Protein AF-A0A3M1IXL2-F1 (afdb_monomer_lite)

Sequence (93 aa):
MAFKFQRRDKRLFVTRRGLVAGSLSLWVASRPAFAALVATPAQTPGPFYPRTKPSDSDMDLTRIAGRSEAALGEVIDVQGRIMSAKGEPLGGA

Foldseek 3Di:
DDDDPDPPPPPPDCDPVNVVVVVVVVVVVPPPPDDQDDDDDDDDDDCPDDPDDDPPPDPQQQDDPPDPHGDPDDDDDDDDFDADSVRHGDPPD

Secondary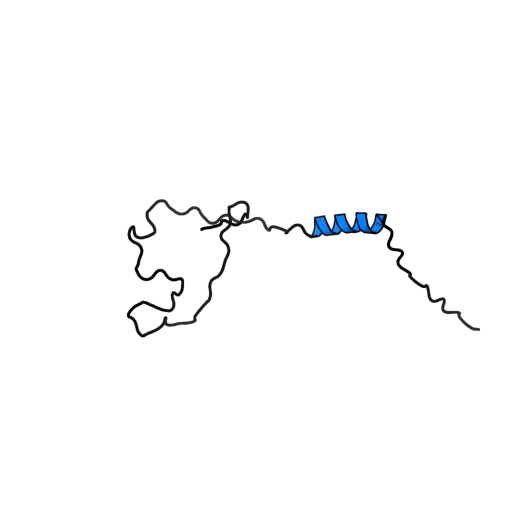 structure (DSSP, 8-state):
---------------HHHHHHHHHHHHHHTS-----PPPPPPPPSS--S-SS--S--SS-TT--TT-SSPPSS---------B-TTSPBPTT-

Radius of gyration: 29.25 Å; chains: 1; bounding box: 41×40×88 Å

Structure (mmCIF, N/CA/C/O backbone):
data_AF-A0A3M1IXL2-F1
#
_entry.id   AF-A0A3M1IXL2-F1
#
loop_
_atom_site.group_PDB
_atom_site.id
_atom_site.type_symbol
_atom_site.label_atom_id
_atom_site.label_alt_id
_atom_site.label_comp_id
_atom_site.label_asym_id
_atom_site.label_entity_id
_atom_site.label_seq_id
_atom_site.pdbx_PDB_ins_code
_atom_site.Cartn_x
_atom_site.Cartn_y
_atom_site.Cartn_z
_atom_site.occupancy
_atom_site.B_iso_or_equiv
_atom_site.auth_seq_id
_atom_site.auth_comp_id
_atom_site.auth_asym_id
_atom_site.auth_atom_id
_atom_site.pdbx_PDB_model_num
ATOM 1 N N . MET A 1 1 ? -24.815 24.612 -68.610 1.00 40.12 1 MET A N 1
ATOM 2 C CA . MET A 1 1 ? -23.460 24.412 -68.051 1.00 40.12 1 MET A CA 1
ATOM 3 C C . MET A 1 1 ? -23.614 23.500 -66.835 1.00 40.12 1 MET A C 1
ATOM 5 O O . MET A 1 1 ? -24.165 23.946 -65.842 1.00 40.12 1 MET A O 1
ATOM 9 N N . ALA A 1 2 ? -23.298 22.205 -66.940 1.00 38.88 2 ALA A N 1
ATOM 10 C CA . ALA A 1 2 ? -23.558 21.231 -65.871 1.00 38.88 2 ALA A CA 1
ATOM 11 C C . ALA A 1 2 ? -22.239 20.600 -65.403 1.00 38.88 2 ALA A C 1
ATOM 13 O O . ALA A 1 2 ? -21.627 19.817 -66.129 1.00 38.88 2 ALA A O 1
ATOM 14 N N . PHE A 1 3 ? -21.791 20.968 -64.201 1.00 50.06 3 PHE A N 1
ATOM 15 C CA . PHE A 1 3 ? -20.631 20.370 -63.542 1.00 50.06 3 PHE A CA 1
ATOM 16 C C . PHE A 1 3 ? -20.999 18.963 -63.050 1.00 50.06 3 PHE A C 1
ATOM 18 O O . PHE A 1 3 ? -21.796 18.798 -62.128 1.00 50.06 3 PHE A O 1
ATOM 25 N N . LYS A 1 4 ? -20.430 17.932 -63.681 1.00 46.38 4 LYS A N 1
ATOM 26 C CA . LYS A 1 4 ? -20.577 16.534 -63.258 1.00 46.38 4 LYS A CA 1
ATOM 27 C C . LYS A 1 4 ? -19.732 16.308 -62.002 1.00 46.38 4 LYS A C 1
ATOM 29 O O . LYS A 1 4 ? -18.507 16.244 -62.073 1.00 46.38 4 LYS A O 1
ATOM 34 N N . PHE A 1 5 ? -20.381 16.186 -60.848 1.00 59.38 5 PHE A N 1
ATOM 35 C CA . PHE A 1 5 ? -19.718 15.810 -59.601 1.00 59.38 5 PHE A CA 1
ATOM 36 C C . PHE A 1 5 ? -19.388 14.313 -59.646 1.00 59.38 5 PHE A C 1
ATOM 38 O O . PHE A 1 5 ? -20.245 13.454 -59.435 1.00 59.38 5 PHE A O 1
ATOM 45 N N . GLN A 1 6 ? -18.145 13.987 -59.999 1.00 64.88 6 GLN A N 1
ATOM 46 C CA . GLN A 1 6 ? -17.687 12.608 -60.120 1.00 64.88 6 GLN A CA 1
ATOM 47 C C . GLN A 1 6 ? -17.417 12.028 -58.728 1.00 64.88 6 GLN A C 1
ATOM 49 O O . GLN A 1 6 ? -16.380 12.275 -58.112 1.00 64.88 6 GLN A O 1
ATOM 54 N N . ARG A 1 7 ? -18.387 11.266 -58.211 1.00 58.97 7 ARG A N 1
ATOM 55 C CA . ARG A 1 7 ? -18.289 10.555 -56.932 1.00 58.97 7 ARG A CA 1
ATOM 56 C C . ARG A 1 7 ? -17.196 9.479 -57.063 1.00 58.97 7 ARG A C 1
ATOM 58 O O . ARG A 1 7 ? -17.394 8.469 -57.730 1.00 58.97 7 ARG A O 1
ATOM 65 N N . ARG A 1 8 ? -16.004 9.723 -56.500 1.00 60.31 8 ARG A N 1
ATOM 66 C CA . ARG A 1 8 ? -14.927 8.719 -56.437 1.00 60.31 8 ARG A CA 1
ATOM 67 C C . ARG A 1 8 ? -15.326 7.636 -55.438 1.00 60.31 8 ARG A C 1
ATOM 69 O O . ARG A 1 8 ? -15.242 7.858 -54.231 1.00 60.31 8 ARG A O 1
ATOM 76 N N . ASP A 1 9 ? -15.714 6.472 -55.939 1.00 63.88 9 ASP A N 1
ATOM 77 C CA . ASP A 1 9 ? -15.883 5.268 -55.129 1.00 63.88 9 ASP A CA 1
ATOM 78 C C . ASP A 1 9 ? -14.518 4.826 -54.577 1.00 63.88 9 ASP A C 1
ATOM 80 O O . ASP A 1 9 ? -13.713 4.200 -55.266 1.00 63.88 9 ASP A O 1
ATOM 84 N N . LYS A 1 10 ? -14.234 5.163 -53.314 1.00 59.00 10 LYS A N 1
ATOM 85 C CA . LYS A 1 10 ? -13.043 4.691 -52.592 1.00 59.00 10 LYS A CA 1
ATOM 86 C C . LYS A 1 10 ? -13.295 3.282 -52.053 1.00 59.00 10 LYS A C 1
ATOM 88 O O . LYS A 1 10 ? -13.464 3.091 -50.852 1.00 59.00 10 LYS A O 1
ATOM 93 N N . ARG A 1 11 ? -13.359 2.283 -52.933 1.00 61.28 11 ARG A N 1
ATOM 94 C CA . ARG A 1 11 ? -13.384 0.880 -52.496 1.00 61.28 11 ARG A CA 1
ATOM 95 C C . ARG A 1 11 ? -11.987 0.525 -51.982 1.00 61.28 11 ARG A C 1
ATOM 97 O O . ARG A 1 11 ? -11.040 0.446 -52.759 1.00 61.28 11 ARG A O 1
ATOM 104 N N . LEU A 1 12 ? -11.841 0.397 -50.663 1.00 62.75 12 LEU A N 1
ATOM 105 C CA . LEU A 1 12 ? -10.588 -0.006 -50.024 1.00 62.75 12 LEU A CA 1
ATOM 106 C C . LEU A 1 12 ? -10.312 -1.475 -50.365 1.00 62.75 12 LEU A C 1
ATOM 108 O O . LEU A 1 12 ? -10.928 -2.380 -49.810 1.00 62.75 12 LEU A O 1
ATOM 112 N N . PHE A 1 13 ? -9.396 -1.713 -51.301 1.00 64.25 13 PHE A N 1
ATOM 113 C CA . PHE A 1 13 ? -8.925 -3.058 -51.616 1.00 64.25 13 PHE A CA 1
ATOM 114 C C . PHE A 1 13 ? -7.971 -3.528 -50.516 1.00 64.25 13 PHE A C 1
ATOM 116 O O . PHE A 1 13 ? -6.786 -3.193 -50.504 1.00 64.25 13 PHE A O 1
ATOM 123 N N . VAL A 1 14 ? -8.498 -4.301 -49.569 1.00 70.12 14 VAL A N 1
ATOM 124 C CA . VAL A 1 14 ? -7.698 -4.950 -48.529 1.00 70.12 14 VAL A CA 1
ATOM 125 C C . VAL A 1 14 ? -6.957 -6.123 -49.164 1.00 70.12 14 VAL A C 1
ATOM 127 O O . VAL A 1 14 ? -7.541 -7.152 -49.496 1.00 70.12 14 VAL A O 1
ATOM 130 N N . THR A 1 15 ? -5.655 -5.957 -49.383 1.00 78.81 15 THR A N 1
ATOM 131 C CA . THR A 1 15 ? -4.806 -7.018 -49.936 1.00 78.81 15 THR A CA 1
ATOM 132 C C . THR A 1 15 ? -4.253 -7.899 -48.818 1.00 78.81 15 THR A C 1
ATOM 134 O O . THR A 1 15 ? -3.996 -7.430 -47.709 1.00 78.81 15 THR A O 1
ATOM 137 N N . ARG A 1 16 ? -3.983 -9.180 -49.112 1.00 68.12 16 ARG A N 1
ATOM 138 C CA . ARG A 1 16 ? -3.349 -10.116 -48.160 1.00 68.12 16 ARG A CA 1
ATOM 139 C C . ARG A 1 16 ? -2.029 -9.570 -47.596 1.00 68.12 16 ARG A C 1
ATOM 141 O O . ARG A 1 16 ? -1.7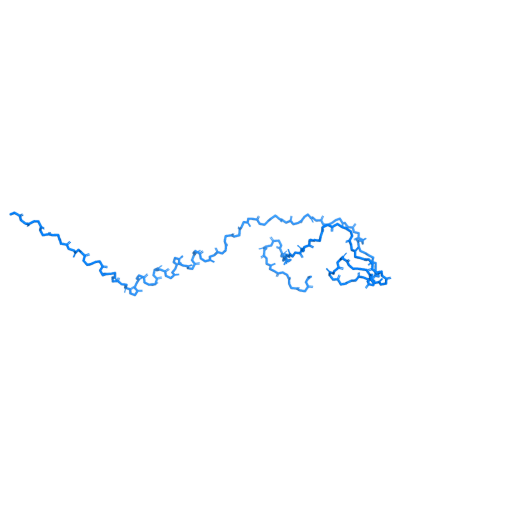35 -9.761 -46.423 1.00 68.12 16 ARG A O 1
ATOM 148 N N . ARG A 1 17 ? -1.262 -8.839 -48.414 1.00 68.69 17 ARG A N 1
ATOM 149 C CA . ARG A 1 17 ? -0.030 -8.147 -47.993 1.00 68.69 17 ARG A CA 1
ATOM 150 C C . ARG A 1 17 ? -0.314 -6.987 -47.035 1.00 68.69 17 ARG A C 1
ATOM 152 O O . ARG A 1 17 ? 0.416 -6.833 -46.065 1.00 68.69 17 ARG A O 1
ATOM 159 N N . GLY A 1 18 ? -1.385 -6.226 -47.270 1.00 73.94 18 GLY A N 1
ATOM 160 C CA . GLY A 1 18 ? -1.847 -5.174 -46.360 1.00 73.94 18 GLY A CA 1
ATOM 161 C C . GLY A 1 18 ? -2.285 -5.713 -44.996 1.00 73.94 18 GLY A C 1
ATOM 162 O O . GLY A 1 18 ? -1.993 -5.094 -43.981 1.00 73.94 18 GLY A O 1
ATOM 163 N N . LEU A 1 19 ? -2.902 -6.899 -44.955 1.00 74.75 19 LEU A N 1
ATOM 164 C CA . LEU A 1 19 ? -3.258 -7.573 -43.699 1.00 74.75 19 LEU A CA 1
ATOM 165 C C . LEU A 1 19 ? -2.026 -8.050 -42.920 1.00 74.75 19 LEU A C 1
ATOM 167 O O . LEU A 1 19 ? -1.946 -7.832 -41.714 1.00 74.75 19 LEU A O 1
ATOM 171 N N . VAL A 1 20 ? -1.042 -8.649 -43.599 1.00 76.06 20 VAL A N 1
ATOM 172 C CA . VAL A 1 20 ? 0.216 -9.071 -42.960 1.00 76.06 20 VAL A CA 1
ATOM 173 C C . VAL A 1 20 ? 0.991 -7.858 -42.437 1.00 76.06 20 VAL A C 1
ATOM 175 O O . VAL A 1 20 ? 1.396 -7.850 -41.277 1.00 76.06 20 VAL A O 1
ATOM 178 N N . ALA A 1 21 ? 1.122 -6.797 -43.237 1.00 73.56 21 ALA A N 1
ATOM 179 C CA . ALA A 1 21 ? 1.758 -5.556 -42.797 1.00 73.56 21 ALA A CA 1
ATOM 180 C C . ALA A 1 21 ? 1.014 -4.912 -41.611 1.00 73.56 21 ALA A C 1
ATOM 182 O O . ALA A 1 21 ? 1.644 -4.525 -40.630 1.00 73.56 21 ALA A O 1
ATOM 183 N N . GLY A 1 22 ? -0.323 -4.873 -41.653 1.00 73.44 22 GLY A N 1
ATOM 184 C CA . GLY A 1 22 ? -1.151 -4.343 -40.566 1.00 73.44 22 GLY A CA 1
ATOM 185 C C . GLY A 1 22 ? -1.044 -5.147 -39.266 1.00 73.44 22 GLY A C 1
ATOM 186 O O . GLY A 1 22 ? -1.008 -4.561 -38.185 1.00 73.44 22 GLY A O 1
ATOM 187 N N . SER A 1 23 ? -0.929 -6.477 -39.352 1.00 73.81 23 SER A N 1
ATOM 188 C CA . SER A 1 23 ? -0.776 -7.338 -38.169 1.00 73.81 23 SER A CA 1
ATOM 189 C C . SER A 1 23 ? 0.526 -7.087 -37.404 1.00 73.81 23 SER A C 1
ATOM 191 O O . SER A 1 23 ? 0.523 -7.103 -36.174 1.00 73.81 23 SER A O 1
ATOM 193 N N . LEU A 1 24 ? 1.621 -6.770 -38.104 1.00 74.94 24 LEU A N 1
ATOM 194 C CA . LEU A 1 24 ? 2.896 -6.452 -37.464 1.00 74.94 24 LEU A CA 1
ATOM 195 C C . LEU A 1 24 ? 2.828 -5.114 -36.713 1.00 74.94 24 LEU A C 1
ATOM 197 O O . LEU A 1 24 ? 3.317 -5.007 -35.590 1.00 74.94 24 LEU A O 1
ATOM 201 N N . SER A 1 25 ? 2.170 -4.109 -37.300 1.00 73.62 25 SER A N 1
ATOM 202 C CA . SER A 1 25 ? 1.950 -2.810 -36.654 1.00 73.62 25 SER A CA 1
ATOM 203 C C . SER A 1 25 ? 1.098 -2.930 -35.386 1.00 73.62 25 SER A C 1
ATOM 205 O O . SER A 1 25 ? 1.415 -2.302 -34.378 1.00 73.62 25 SER A O 1
ATOM 207 N N . LEU A 1 26 ? 0.063 -3.776 -35.404 1.00 76.19 26 LEU A N 1
ATOM 208 C CA . LEU A 1 26 ? -0.761 -4.066 -34.225 1.00 76.19 26 LEU A CA 1
ATOM 209 C C . LEU A 1 26 ? 0.034 -4.778 -33.124 1.00 76.19 26 LEU A C 1
ATOM 211 O O . LEU A 1 26 ? -0.126 -4.457 -31.950 1.00 76.19 26 LEU A O 1
ATOM 215 N N . TRP A 1 27 ? 0.928 -5.700 -33.489 1.00 74.38 27 TRP A N 1
ATOM 216 C CA . TRP A 1 27 ? 1.766 -6.407 -32.521 1.00 74.38 27 TRP A CA 1
ATOM 217 C C . TRP A 1 27 ? 2.745 -5.465 -31.807 1.00 74.38 27 TRP A C 1
ATOM 219 O O . TRP A 1 27 ? 2.845 -5.488 -30.582 1.00 74.38 27 TRP A O 1
ATOM 229 N N . VAL A 1 28 ? 3.400 -4.562 -32.544 1.00 73.19 28 VAL A N 1
ATOM 230 C CA . VAL A 1 28 ? 4.292 -3.547 -31.956 1.00 73.19 28 VAL A CA 1
ATOM 231 C C . VAL A 1 28 ? 3.521 -2.560 -31.070 1.00 73.19 28 VAL A C 1
ATOM 233 O O . VAL A 1 28 ? 3.984 -2.251 -29.974 1.00 73.19 28 VAL A O 1
ATOM 236 N N . ALA A 1 29 ? 2.334 -2.115 -31.494 1.00 70.62 29 ALA A N 1
ATOM 237 C CA . ALA A 1 29 ? 1.488 -1.209 -30.712 1.00 70.62 29 ALA A CA 1
ATOM 238 C C . ALA A 1 29 ? 0.882 -1.865 -29.455 1.00 70.62 29 ALA A C 1
ATOM 240 O O . ALA A 1 29 ? 0.552 -1.168 -28.501 1.00 70.62 29 ALA A O 1
ATOM 241 N N . SER A 1 30 ? 0.753 -3.196 -29.434 1.00 68.19 30 SER A N 1
ATOM 242 C CA . SER A 1 30 ? 0.237 -3.946 -28.281 1.00 68.19 30 SER A CA 1
ATOM 243 C C . SER A 1 30 ? 1.252 -4.140 -27.153 1.00 68.19 30 SER A C 1
ATOM 245 O O . SER A 1 30 ? 0.896 -4.666 -26.097 1.00 68.19 30 SER A O 1
ATOM 247 N N . ARG A 1 31 ? 2.518 -3.733 -27.345 1.00 67.38 31 ARG A N 1
ATOM 248 C CA . ARG A 1 31 ? 3.513 -3.840 -26.277 1.00 67.38 31 ARG A CA 1
ATOM 249 C C . ARG A 1 31 ? 3.139 -2.864 -25.162 1.00 67.38 31 ARG A C 1
ATOM 251 O O . ARG A 1 31 ? 3.054 -1.666 -25.429 1.00 67.38 31 ARG A O 1
ATOM 258 N N . PRO A 1 32 ? 2.944 -3.338 -23.921 1.00 67.81 32 PRO A N 1
ATOM 259 C CA . PRO A 1 32 ? 2.730 -2.438 -22.801 1.00 67.81 32 PRO A CA 1
ATOM 260 C C . PRO A 1 32 ? 3.920 -1.480 -22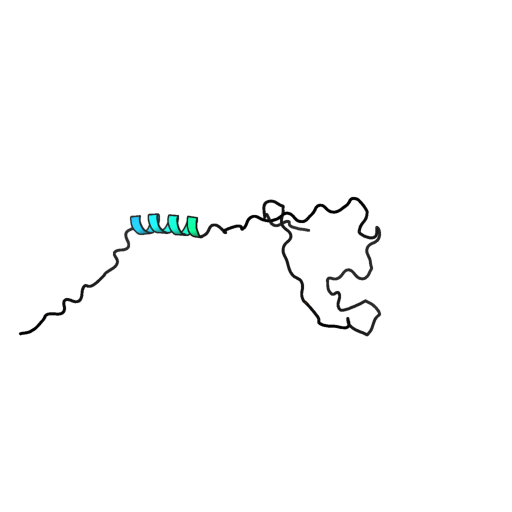.709 1.00 67.81 32 PRO A C 1
ATOM 262 O O . PRO A 1 32 ? 5.071 -1.908 -22.585 1.00 67.81 32 PRO A O 1
ATOM 265 N N . ALA A 1 33 ? 3.644 -0.180 -22.805 1.00 64.62 33 ALA A N 1
ATOM 266 C CA . ALA A 1 33 ? 4.617 0.850 -22.491 1.00 64.62 33 ALA A CA 1
ATOM 267 C C . ALA A 1 33 ? 4.823 0.827 -20.973 1.00 64.62 33 ALA A C 1
ATOM 269 O O . ALA A 1 33 ? 4.101 1.482 -20.223 1.00 64.62 33 ALA A O 1
ATOM 270 N N . PHE A 1 34 ? 5.762 0.007 -20.505 1.00 66.06 34 PHE A N 1
ATOM 271 C CA . PHE A 1 34 ? 6.174 0.051 -19.112 1.00 66.06 34 PHE A CA 1
ATOM 272 C C . PHE A 1 34 ? 6.911 1.372 -18.894 1.00 66.06 34 PHE A C 1
ATOM 274 O O . PHE A 1 34 ? 8.016 1.567 -19.402 1.00 66.06 34 PHE A O 1
ATOM 281 N N . ALA A 1 35 ? 6.296 2.292 -18.148 1.00 68.00 35 ALA A N 1
ATOM 282 C CA . ALA A 1 35 ? 7.064 3.335 -17.483 1.00 68.00 35 ALA A CA 1
ATOM 283 C C . ALA A 1 35 ? 8.163 2.649 -16.657 1.00 68.00 35 ALA A C 1
ATOM 285 O O . ALA A 1 35 ? 7.935 1.559 -16.131 1.00 68.00 35 ALA A O 1
ATOM 286 N N . ALA A 1 36 ? 9.352 3.246 -16.567 1.00 73.81 36 ALA A N 1
ATOM 287 C CA . ALA A 1 36 ? 10.417 2.679 -15.748 1.00 73.81 36 ALA A CA 1
ATOM 288 C C . ALA A 1 36 ? 9.902 2.506 -14.308 1.00 73.81 36 ALA A C 1
ATOM 290 O O . ALA A 1 36 ? 9.543 3.491 -13.660 1.00 73.81 36 ALA A O 1
ATOM 291 N N . LEU A 1 37 ? 9.808 1.259 -13.832 1.00 80.25 37 LEU A N 1
ATOM 292 C CA . LEU A 1 37 ? 9.406 0.994 -12.455 1.00 80.25 37 LEU A CA 1
ATOM 293 C C . LEU A 1 37 ? 10.498 1.527 -11.528 1.00 80.25 37 LEU A C 1
ATOM 295 O O . LEU A 1 37 ? 11.676 1.206 -11.688 1.00 80.25 37 LEU A O 1
ATOM 299 N N . VAL A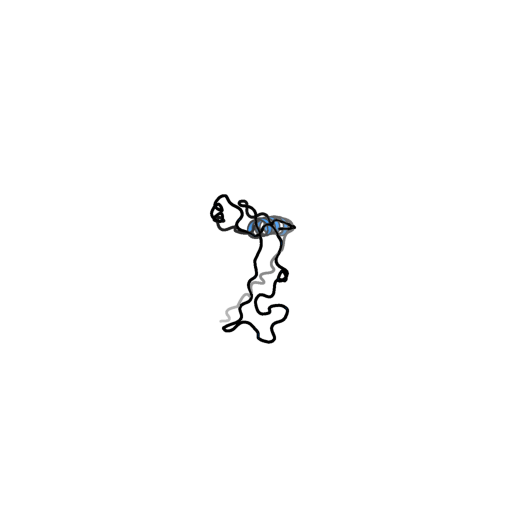 1 38 ? 10.094 2.315 -10.536 1.00 84.38 38 VAL A N 1
ATOM 300 C CA . VAL A 1 38 ? 10.966 2.671 -9.419 1.00 84.38 38 VAL A CA 1
ATOM 301 C C . VAL A 1 38 ? 10.850 1.556 -8.393 1.00 84.38 38 VAL A C 1
ATOM 303 O O . VAL A 1 38 ? 9.752 1.252 -7.925 1.00 84.38 38 VAL A O 1
ATOM 3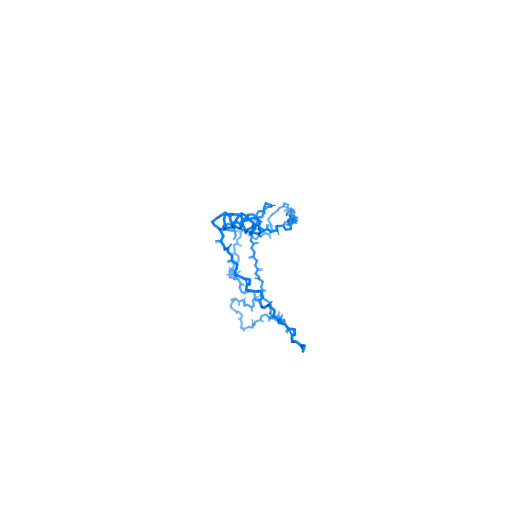06 N N . ALA A 1 39 ? 11.974 0.919 -8.070 1.00 88.19 39 ALA A N 1
ATOM 307 C CA . ALA A 1 39 ? 11.999 -0.107 -7.040 1.00 88.19 39 ALA A CA 1
ATOM 308 C C . ALA A 1 39 ? 11.556 0.487 -5.694 1.00 88.19 39 ALA A C 1
ATOM 310 O O . ALA A 1 39 ? 11.990 1.578 -5.316 1.00 88.19 39 ALA A O 1
ATOM 311 N N . THR A 1 40 ? 10.714 -0.244 -4.962 1.00 87.19 40 THR A N 1
ATOM 312 C CA . THR A 1 40 ? 10.416 0.080 -3.564 1.00 87.19 40 THR A CA 1
ATOM 313 C C . THR A 1 40 ? 11.719 0.108 -2.758 1.00 87.19 40 THR A C 1
ATOM 315 O O . THR A 1 40 ? 12.573 -0.758 -2.984 1.00 87.19 40 THR A O 1
ATOM 318 N N . PRO A 1 41 ? 11.898 1.068 -1.831 1.00 88.06 41 PRO A N 1
ATOM 319 C CA . PRO A 1 41 ? 13.095 1.139 -1.001 1.00 88.06 41 PRO A CA 1
ATOM 320 C C . PRO A 1 41 ? 13.389 -0.187 -0.299 1.00 88.06 41 PRO A C 1
ATOM 322 O O . PRO A 1 41 ? 12.471 -0.906 0.099 1.00 88.06 41 PRO A O 1
ATOM 325 N N . ALA A 1 42 ? 14.675 -0.498 -0.121 1.00 84.88 42 ALA A N 1
ATOM 326 C CA . ALA A 1 42 ? 15.071 -1.652 0.671 1.00 84.88 42 ALA A CA 1
ATOM 327 C C . ALA A 1 42 ? 14.543 -1.493 2.102 1.00 84.88 42 ALA A C 1
ATOM 329 O O . ALA A 1 42 ? 14.735 -0.452 2.734 1.00 84.88 42 ALA A O 1
ATOM 330 N N . GLN A 1 43 ? 13.884 -2.531 2.610 1.00 80.62 43 GLN A N 1
ATOM 331 C CA . GLN A 1 43 ? 13.474 -2.559 4.004 1.00 80.62 43 GLN A CA 1
ATOM 332 C C . GLN A 1 43 ? 14.719 -2.665 4.894 1.00 80.62 43 GLN A C 1
ATOM 334 O O . GLN A 1 43 ? 15.685 -3.356 4.557 1.00 80.62 43 GLN A O 1
ATOM 339 N N . THR A 1 44 ? 14.713 -1.976 6.032 1.00 79.88 44 THR A N 1
ATOM 340 C CA . THR A 1 44 ? 15.778 -2.093 7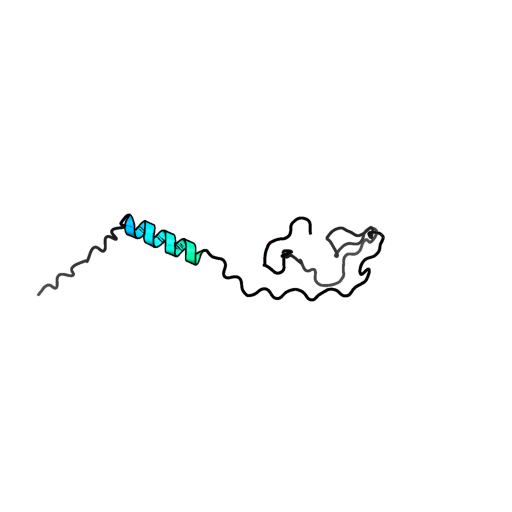.031 1.00 79.88 44 THR A CA 1
ATOM 341 C C . THR A 1 44 ? 15.831 -3.520 7.605 1.00 79.88 44 THR A C 1
ATOM 343 O O . THR A 1 44 ? 14.819 -4.221 7.602 1.00 79.88 44 THR A O 1
ATOM 346 N N . PRO A 1 45 ? 16.991 -4.010 8.082 1.00 75.81 45 PRO A N 1
ATOM 347 C CA . PRO A 1 45 ? 17.078 -5.330 8.703 1.00 75.81 45 PRO A CA 1
ATOM 348 C C . PRO A 1 45 ? 16.398 -5.346 10.077 1.00 75.81 45 PRO A C 1
ATOM 350 O O . PRO A 1 45 ? 16.666 -4.488 10.915 1.00 75.81 45 PRO A O 1
ATOM 353 N N . GLY A 1 46 ? 15.558 -6.347 10.334 1.00 72.19 46 GLY A N 1
ATOM 354 C CA . GLY A 1 46 ? 14.947 -6.586 11.643 1.00 72.19 46 GLY A CA 1
ATOM 355 C C . GLY A 1 46 ? 13.648 -7.388 11.535 1.00 72.19 46 GLY A C 1
ATOM 356 O O . GLY A 1 46 ? 13.116 -7.553 10.436 1.00 72.19 46 GLY A O 1
ATOM 357 N N . PRO A 1 47 ? 13.102 -7.899 12.649 1.00 70.06 47 PRO A N 1
ATOM 358 C CA . PRO A 1 47 ? 11.720 -8.346 12.662 1.00 70.06 47 PRO A CA 1
ATOM 359 C C . PRO A 1 47 ? 10.804 -7.114 12.739 1.00 70.06 47 PRO A C 1
ATOM 361 O O . PRO A 1 47 ? 10.649 -6.515 13.797 1.00 70.06 47 PRO A O 1
ATOM 364 N N . PHE A 1 48 ? 10.206 -6.734 11.607 1.00 72.38 48 PHE A N 1
ATOM 365 C CA . PHE A 1 48 ? 9.179 -5.676 11.541 1.00 72.38 48 PHE A CA 1
ATOM 366 C C . PHE A 1 48 ? 7.797 -6.172 11.955 1.00 72.38 48 PHE A C 1
ATOM 368 O O . PHE A 1 48 ? 6.919 -5.373 12.267 1.00 72.38 48 PHE A O 1
ATOM 375 N N . TYR A 1 49 ? 7.622 -7.492 11.985 1.00 68.62 49 TYR A N 1
ATOM 376 C CA . TYR A 1 49 ? 6.382 -8.138 12.370 1.00 68.62 49 TYR A CA 1
ATOM 377 C C . TYR A 1 49 ? 6.584 -9.026 13.594 1.00 68.62 49 TYR A C 1
ATOM 379 O O . TYR A 1 49 ? 7.682 -9.561 13.804 1.00 68.62 49 TYR A O 1
ATOM 387 N N . PRO A 1 50 ? 5.531 -9.200 14.409 1.00 78.00 50 PRO A N 1
ATOM 388 C CA . PRO A 1 50 ? 5.599 -10.077 15.559 1.00 78.00 50 PRO A CA 1
ATOM 389 C C . PRO A 1 50 ? 5.919 -11.508 15.112 1.00 78.00 50 PRO A C 1
ATOM 391 O O . PRO A 1 50 ? 5.450 -11.975 14.076 1.00 78.00 50 PRO A O 1
ATOM 394 N N . ARG A 1 51 ? 6.691 -12.236 15.926 1.00 81.25 51 ARG A N 1
ATOM 395 C CA . ARG A 1 51 ? 6.982 -13.662 15.677 1.00 81.25 51 ARG A CA 1
ATOM 396 C C . ARG A 1 51 ? 5.716 -14.525 15.693 1.00 81.25 51 ARG A C 1
ATOM 398 O O . ARG A 1 51 ? 5.691 -15.591 15.090 1.00 81.25 51 ARG A O 1
ATOM 405 N N . THR A 1 52 ? 4.691 -14.070 16.405 1.00 84.06 52 THR A N 1
ATOM 406 C CA . THR A 1 52 ? 3.382 -14.708 16.531 1.00 84.06 52 THR A CA 1
ATOM 407 C C . THR A 1 52 ? 2.346 -13.913 15.753 1.00 84.06 52 THR A C 1
ATOM 409 O O . THR A 1 52 ? 2.182 -12.717 15.987 1.00 84.06 52 THR A O 1
ATOM 412 N N . LYS A 1 53 ? 1.618 -14.574 14.852 1.00 79.38 53 LYS A N 1
ATOM 413 C CA . LYS A 1 53 ? 0.579 -13.925 14.051 1.00 79.38 53 LYS A CA 1
ATOM 414 C C . LYS A 1 53 ? -0.537 -13.362 14.959 1.00 79.38 53 LYS A C 1
ATOM 416 O O . LYS A 1 53 ? -1.016 -14.105 15.817 1.00 79.38 53 LYS A O 1
ATOM 421 N N . PRO A 1 54 ? -0.949 -12.090 14.795 1.00 79.25 54 PRO A N 1
ATOM 422 C CA . PRO A 1 54 ? -2.114 -11.547 15.490 1.00 79.25 54 PRO A CA 1
ATOM 423 C C . PRO A 1 54 ? -3.396 -12.305 15.127 1.00 79.25 54 PRO A C 1
ATOM 425 O O . PRO A 1 54 ? -3.510 -12.852 14.030 1.00 79.25 54 PRO A O 1
ATOM 428 N N . SER A 1 55 ? -4.368 -12.330 16.041 1.00 78.19 55 SER A N 1
ATOM 429 C CA . SER A 1 55 ? -5.691 -12.920 15.787 1.00 78.19 55 SER A CA 1
ATOM 430 C C . SER A 1 55 ? -6.472 -12.157 14.717 1.00 78.19 55 SER A C 1
ATOM 432 O O . SER A 1 55 ? -7.219 -12.760 13.954 1.00 78.19 55 SER A O 1
ATOM 434 N N . ASP A 1 56 ? -6.273 -10.843 14.670 1.00 75.38 56 ASP A N 1
ATOM 435 C CA . ASP A 1 56 ? -6.805 -9.943 13.657 1.00 75.38 56 ASP A CA 1
ATOM 436 C C . ASP A 1 56 ? -5.895 -10.003 12.423 1.00 75.38 56 ASP A C 1
ATOM 438 O O . ASP A 1 56 ? -4.795 -9.444 12.406 1.00 75.38 56 ASP A O 1
ATOM 442 N N . SER A 1 57 ? -6.266 -10.854 11.467 1.00 76.81 57 SER A N 1
ATOM 443 C CA . SER A 1 57 ? -5.433 -11.168 10.299 1.00 76.81 57 SER A CA 1
ATOM 444 C C . SER A 1 57 ? -6.215 -11.327 9.004 1.00 76.81 57 SER A C 1
ATOM 446 O O . SER A 1 57 ? -5.685 -11.854 8.020 1.00 76.81 57 SER A O 1
ATOM 448 N N . ASP A 1 58 ? -7.473 -10.903 9.025 1.00 84.81 58 ASP A N 1
ATOM 449 C CA . ASP A 1 58 ? -8.216 -10.665 7.804 1.00 84.81 58 ASP A CA 1
ATOM 450 C C . ASP A 1 58 ? -7.747 -9.344 7.157 1.00 84.81 58 ASP A C 1
ATOM 452 O O . ASP A 1 58 ? -6.813 -8.686 7.624 1.00 84.81 58 ASP A O 1
ATOM 456 N N . MET A 1 59 ? -8.305 -9.021 5.992 1.00 88.88 59 MET A N 1
ATOM 457 C CA . MET A 1 59 ? -7.941 -7.820 5.233 1.00 88.88 59 MET A CA 1
ATOM 458 C C . MET A 1 59 ? -8.858 -6.628 5.557 1.00 88.88 59 MET A C 1
ATOM 460 O O . MET A 1 59 ? -8.776 -5.612 4.871 1.00 88.88 59 MET A O 1
ATOM 464 N N . ASP A 1 60 ? -9.734 -6.738 6.563 1.00 92.12 60 ASP A N 1
ATOM 465 C CA . ASP A 1 60 ? -10.706 -5.704 6.919 1.00 92.12 60 ASP A CA 1
ATOM 466 C C . ASP A 1 60 ? -10.275 -4.951 8.181 1.00 92.12 60 ASP A C 1
ATOM 468 O O . ASP A 1 60 ? -10.689 -5.234 9.302 1.00 92.12 60 ASP A O 1
ATOM 472 N N . LEU A 1 61 ? -9.495 -3.892 7.974 1.00 91.44 61 LEU A N 1
ATOM 473 C CA . LEU A 1 61 ? -9.037 -3.021 9.059 1.00 91.44 61 LEU A CA 1
ATOM 474 C C . LEU A 1 61 ? -10.159 -2.167 9.686 1.00 91.44 61 LEU A C 1
ATOM 476 O O . LEU A 1 61 ? -9.894 -1.399 10.612 1.00 91.44 61 LEU A O 1
ATOM 480 N N . THR A 1 62 ? -11.403 -2.244 9.194 1.00 93.06 62 THR A N 1
ATOM 481 C CA . THR A 1 62 ? -12.534 -1.480 9.747 1.00 93.06 62 THR A CA 1
ATOM 482 C C . THR A 1 62 ? -13.200 -2.174 10.933 1.00 93.06 62 THR A C 1
ATOM 484 O O . THR A 1 62 ? -14.026 -1.563 11.624 1.00 93.06 62 THR A O 1
ATOM 487 N N . ARG A 1 63 ? -12.850 -3.439 11.183 1.00 91.25 63 ARG A N 1
ATOM 488 C CA . ARG A 1 63 ? -13.429 -4.304 12.211 1.00 91.25 63 ARG A CA 1
ATOM 489 C C . ARG A 1 63 ? -12.318 -4.864 13.089 1.00 91.25 63 ARG A C 1
ATOM 491 O O . ARG A 1 63 ? -11.227 -5.137 12.627 1.00 91.25 63 ARG A O 1
ATOM 498 N N . ILE A 1 64 ? -12.616 -5.050 14.373 1.00 87.56 64 ILE A N 1
ATOM 499 C CA . ILE A 1 64 ? -11.728 -5.748 15.307 1.00 87.56 64 ILE A CA 1
ATOM 500 C C . ILE A 1 64 ? -12.572 -6.786 16.039 1.00 87.56 64 ILE A C 1
ATOM 502 O O . ILE A 1 64 ? -13.616 -6.455 16.612 1.00 87.56 64 ILE A O 1
ATOM 506 N N . ALA A 1 65 ? -12.124 -8.042 16.049 1.00 85.75 65 ALA A N 1
ATOM 507 C CA . ALA A 1 65 ? -12.829 -9.123 16.730 1.00 85.75 65 ALA A CA 1
ATOM 508 C C . ALA A 1 65 ? -13.095 -8.785 18.212 1.00 85.75 65 ALA A C 1
ATOM 510 O O . ALA A 1 65 ? -12.198 -8.382 18.952 1.00 85.75 65 ALA A O 1
ATOM 511 N N . GLY A 1 66 ? -14.346 -8.954 18.651 1.00 88.38 66 GLY A N 1
ATOM 512 C CA . GLY A 1 66 ? -14.769 -8.659 20.026 1.00 88.38 66 GLY A CA 1
ATOM 513 C C . GLY A 1 66 ? -15.093 -7.187 20.311 1.00 88.38 66 GLY A C 1
ATOM 514 O O . GLY A 1 66 ? -15.470 -6.873 21.438 1.00 88.38 66 GLY A O 1
ATOM 515 N N . ARG A 1 67 ? -14.996 -6.289 19.320 1.00 90.06 67 ARG A N 1
ATOM 516 C CA . ARG A 1 67 ? -15.487 -4.906 19.421 1.00 90.06 67 ARG A CA 1
ATOM 517 C C . ARG A 1 67 ? -16.779 -4.727 18.628 1.00 90.06 67 ARG A C 1
ATOM 519 O O . ARG A 1 67 ? -16.937 -5.285 17.547 1.00 90.06 67 ARG A O 1
ATOM 526 N N . SER A 1 68 ? -17.708 -3.947 19.177 1.00 89.88 68 SER A N 1
ATOM 527 C CA . SER A 1 68 ? -18.988 -3.621 18.531 1.00 89.88 68 SER A CA 1
ATOM 528 C C . SER A 1 68 ? -18.892 -2.447 17.556 1.00 89.88 68 SER A C 1
ATOM 530 O O . SER A 1 68 ? -19.732 -2.306 16.672 1.00 89.88 68 SER A O 1
ATOM 532 N N . GLU A 1 69 ? -17.891 -1.592 17.737 1.00 93.06 69 GLU A N 1
ATOM 533 C CA . GLU A 1 69 ? -17.707 -0.353 16.987 1.00 93.06 69 GLU A CA 1
ATOM 534 C C . GLU A 1 69 ? -16.781 -0.577 15.784 1.00 93.06 69 GLU A C 1
ATOM 536 O O . GLU A 1 69 ? -15.825 -1.351 15.863 1.00 93.06 69 GLU A O 1
ATOM 541 N N . ALA A 1 70 ? -17.070 0.104 14.674 1.00 91.88 70 ALA A N 1
ATOM 542 C CA . ALA A 1 70 ? -16.219 0.119 13.486 1.00 91.88 70 ALA A CA 1
ATOM 543 C C . ALA A 1 70 ? -15.141 1.215 13.580 1.00 91.88 70 ALA A C 1
ATOM 545 O O . ALA A 1 70 ? -15.203 2.086 14.452 1.00 91.88 70 ALA A O 1
ATOM 546 N N . ALA A 1 71 ? -14.166 1.186 12.666 1.00 91.94 71 ALA A N 1
ATOM 547 C CA . ALA A 1 71 ? -13.161 2.239 12.551 1.00 91.94 71 ALA A CA 1
ATOM 548 C C . ALA A 1 71 ? -13.808 3.626 12.396 1.00 91.94 71 ALA A C 1
ATOM 550 O O . ALA A 1 71 ? -14.740 3.825 11.616 1.00 91.94 71 ALA A O 1
ATOM 551 N N . LEU A 1 72 ? -13.292 4.590 13.157 1.00 93.88 72 LEU A N 1
ATOM 552 C CA . LEU A 1 72 ? -13.697 5.987 13.065 1.00 93.88 72 LEU A CA 1
ATOM 553 C C . LEU A 1 72 ? -12.965 6.648 11.893 1.00 93.88 72 LEU A C 1
ATOM 555 O O . LEU A 1 72 ? -11.750 6.501 11.768 1.00 93.88 72 LEU A O 1
ATOM 559 N N . GLY A 1 73 ? -13.685 7.416 11.078 1.00 94.44 73 GLY A N 1
ATOM 560 C CA . GLY A 1 73 ? -13.121 8.158 9.948 1.00 94.44 73 GLY A CA 1
ATOM 561 C C . GLY A 1 73 ? -13.682 7.720 8.598 1.00 94.44 73 GLY A C 1
ATOM 562 O O . GLY A 1 73 ? -14.690 7.019 8.521 1.00 94.44 73 GLY A O 1
ATOM 563 N N . GLU A 1 74 ? -13.043 8.188 7.529 1.00 96.38 74 GLU A N 1
ATOM 564 C CA . GLU A 1 74 ? -13.394 7.812 6.162 1.00 96.38 74 GLU A CA 1
ATOM 565 C C . GLU A 1 74 ? -12.831 6.427 5.835 1.00 96.38 74 GLU A C 1
ATOM 567 O O . GLU A 1 74 ? -11.639 6.167 6.008 1.00 96.38 74 GLU A O 1
ATOM 572 N N . VAL A 1 75 ? -13.702 5.538 5.364 1.00 95.31 75 VAL A N 1
ATOM 573 C CA . VAL A 1 75 ? -13.312 4.203 4.908 1.00 95.31 75 VAL A CA 1
ATOM 574 C C . VAL A 1 75 ? -12.719 4.311 3.509 1.00 95.31 75 VAL A C 1
ATOM 576 O O . VAL A 1 75 ? -13.327 4.907 2.621 1.00 95.31 75 VAL A O 1
ATOM 579 N N . ILE A 1 76 ? -11.553 3.696 3.316 1.00 96.69 76 ILE A N 1
ATOM 580 C CA . ILE A 1 76 ? -10.885 3.602 2.018 1.00 96.69 76 ILE A CA 1
ATOM 581 C C . ILE A 1 76 ? -10.609 2.143 1.664 1.00 96.69 76 ILE A C 1
ATOM 583 O O . ILE A 1 76 ? -10.256 1.343 2.530 1.00 96.69 76 ILE A O 1
ATOM 587 N N . ASP A 1 77 ? -10.697 1.830 0.374 1.00 95.81 77 ASP A N 1
ATOM 588 C CA . ASP A 1 77 ? -10.272 0.545 -0.174 1.00 95.81 77 ASP A CA 1
ATOM 589 C C . ASP A 1 77 ? -8.861 0.663 -0.753 1.00 95.81 77 ASP A C 1
ATOM 591 O O . ASP A 1 77 ? -8.575 1.536 -1.578 1.00 95.81 77 ASP A O 1
ATOM 595 N N . VAL A 1 78 ? -7.973 -0.250 -0.356 1.00 95.12 78 VAL A N 1
ATOM 596 C CA . VAL A 1 78 ? -6.594 -0.310 -0.853 1.00 95.12 78 VAL A CA 1
ATOM 597 C C . VAL A 1 78 ? -6.413 -1.578 -1.674 1.00 95.12 78 VAL A C 1
ATOM 599 O O . VAL A 1 78 ? -6.608 -2.687 -1.185 1.00 95.12 78 VAL A O 1
ATOM 602 N N . GLN A 1 79 ? -6.020 -1.419 -2.936 1.00 94.38 79 GLN A N 1
ATOM 603 C CA . GLN A 1 79 ? -5.786 -2.527 -3.859 1.00 94.38 79 GLN A CA 1
ATOM 604 C C . GLN A 1 79 ? -4.506 -2.286 -4.659 1.00 94.38 79 GLN A C 1
ATOM 606 O O . GLN A 1 79 ? -4.125 -1.146 -4.929 1.00 94.38 79 GLN A O 1
ATOM 611 N N . GLY A 1 80 ? -3.837 -3.362 -5.065 1.00 91.19 80 GLY A N 1
ATOM 612 C CA . GLY A 1 80 ? -2.576 -3.270 -5.789 1.00 91.19 80 GLY A CA 1
ATOM 613 C C . GLY A 1 80 ? -2.097 -4.612 -6.325 1.00 91.19 80 GLY A C 1
ATOM 614 O O . GLY A 1 80 ? -2.771 -5.632 -6.207 1.00 91.19 80 GLY A O 1
ATOM 615 N N . ARG A 1 81 ? -0.915 -4.602 -6.944 1.00 89.75 81 ARG A N 1
ATOM 616 C CA . ARG A 1 81 ? -0.224 -5.807 -7.418 1.00 89.75 81 ARG A CA 1
ATOM 617 C C . ARG A 1 81 ? 1.183 -5.823 -6.859 1.00 89.75 81 ARG A C 1
ATOM 619 O O . ARG A 1 81 ? 1.858 -4.796 -6.872 1.00 89.75 81 ARG A O 1
ATOM 626 N N . ILE A 1 82 ? 1.628 -6.998 -6.440 1.00 90.25 82 ILE A N 1
ATOM 627 C CA . ILE A 1 82 ? 3.010 -7.217 -6.034 1.00 90.25 82 ILE A CA 1
ATOM 628 C C . ILE A 1 82 ? 3.793 -7.631 -7.276 1.00 90.25 82 ILE A C 1
ATOM 630 O O . ILE A 1 82 ? 3.400 -8.546 -8.005 1.00 90.25 82 ILE A O 1
ATOM 634 N N . MET A 1 83 ? 4.873 -6.907 -7.553 1.00 90.56 83 MET A N 1
ATOM 635 C CA . MET A 1 83 ? 5.678 -7.076 -8.758 1.00 90.56 83 MET A CA 1
ATOM 636 C C . MET A 1 83 ? 7.159 -7.142 -8.386 1.00 90.56 83 MET A C 1
ATOM 638 O O . MET A 1 83 ? 7.600 -6.502 -7.432 1.00 90.56 83 MET A O 1
ATOM 642 N N . SER A 1 84 ? 7.935 -7.904 -9.150 1.00 89.12 84 SER A N 1
ATOM 643 C CA . SER A 1 84 ? 9.392 -7.885 -9.074 1.00 89.12 84 SER A CA 1
ATOM 644 C C . SER A 1 84 ? 9.930 -6.527 -9.541 1.00 89.12 84 SER A C 1
ATOM 646 O O . SER A 1 84 ? 9.241 -5.768 -10.226 1.00 89.12 84 SER A O 1
ATOM 648 N N . ALA A 1 85 ? 11.206 -6.241 -9.265 1.00 87.06 85 ALA A N 1
ATOM 649 C CA . ALA A 1 85 ? 11.877 -5.049 -9.798 1.00 87.06 85 ALA A CA 1
ATOM 650 C C . ALA A 1 85 ? 11.898 -4.997 -11.343 1.00 87.06 85 ALA A C 1
ATOM 652 O O . ALA A 1 85 ? 12.129 -3.939 -11.922 1.00 87.06 85 ALA A O 1
ATOM 653 N N . LYS A 1 86 ? 11.642 -6.128 -12.019 1.00 86.81 86 LYS A N 1
ATOM 654 C CA . LYS A 1 86 ? 11.513 -6.222 -13.482 1.00 86.81 86 LYS A CA 1
ATOM 655 C C . LYS A 1 86 ? 10.083 -5.981 -13.980 1.00 86.81 86 LYS A C 1
ATOM 657 O O . LYS A 1 86 ? 9.848 -6.017 -15.183 1.00 86.81 86 LYS A O 1
ATOM 662 N N . GLY A 1 87 ? 9.130 -5.753 -13.076 1.00 87.25 87 GLY A N 1
ATOM 663 C CA . GLY A 1 87 ? 7.716 -5.585 -13.404 1.00 87.25 87 GLY A CA 1
ATOM 664 C C . GLY A 1 87 ? 6.971 -6.898 -13.651 1.00 87.25 87 GLY A C 1
ATOM 665 O O . GLY A 1 87 ? 5.918 -6.900 -14.285 1.00 87.25 87 GLY A O 1
ATOM 666 N N . GLU A 1 88 ? 7.489 -8.022 -13.164 1.00 89.81 88 GLU A N 1
ATOM 667 C CA . GLU A 1 88 ? 6.817 -9.320 -13.280 1.00 89.81 88 GLU A CA 1
ATOM 668 C C . GLU A 1 88 ? 5.902 -9.532 -12.066 1.00 89.81 88 GLU A C 1
ATOM 670 O O . GLU A 1 88 ? 6.362 -9.317 -10.944 1.00 89.81 88 GLU A O 1
ATOM 675 N N . PRO A 1 89 ? 4.635 -9.951 -12.227 1.00 90.56 89 PRO A N 1
ATOM 676 C CA . PRO A 1 89 ? 3.772 -10.264 -11.090 1.00 90.56 89 PRO A CA 1
ATOM 677 C C . PRO A 1 89 ? 4.360 -11.376 -10.211 1.00 90.56 89 PRO A C 1
ATOM 679 O O . PRO A 1 89 ? 4.813 -12.398 -10.728 1.00 90.56 89 PRO A O 1
ATOM 682 N N . LEU A 1 90 ? 4.316 -11.198 -8.889 1.00 90.75 90 LEU A N 1
ATOM 683 C CA . LEU A 1 90 ? 4.720 -12.219 -7.921 1.00 90.75 90 LEU A CA 1
ATOM 684 C C . LEU A 1 90 ? 3.479 -12.922 -7.358 1.00 90.75 90 LEU A C 1
ATOM 686 O O . LEU A 1 90 ? 2.598 -12.279 -6.792 1.00 90.75 90 LEU A O 1
ATOM 690 N N . GLY A 1 91 ? 3.397 -14.242 -7.537 1.00 89.69 91 GLY A N 1
ATOM 691 C CA . GLY A 1 91 ? 2.313 -15.069 -7.000 1.00 89.69 91 GLY A CA 1
ATOM 692 C C . GLY A 1 91 ? 2.598 -15.544 -5.574 1.00 89.69 91 GLY A C 1
ATOM 693 O O . GLY A 1 91 ? 3.744 -15.840 -5.245 1.00 89.69 91 GLY A O 1
ATOM 694 N N . GLY A 1 92 ? 1.553 -15.647 -4.747 1.00 79.12 92 GLY A N 1
ATOM 695 C CA . GLY A 1 92 ? 1.658 -16.121 -3.358 1.00 79.12 92 GLY A CA 1
ATOM 696 C C . GLY A 1 92 ? 2.358 -15.153 -2.399 1.00 79.12 92 GLY A C 1
ATOM 697 O O . GLY A 1 92 ? 2.738 -15.567 -1.305 1.00 79.12 92 GLY A O 1
ATOM 698 N N . ALA A 1 93 ? 2.554 -13.910 -2.837 1.00 69.00 93 ALA A N 1
ATOM 699 C CA . ALA A 1 93 ? 3.035 -12.807 -2.019 1.00 69.00 93 ALA A CA 1
ATOM 700 C C . ALA A 1 93 ? 1.901 -12.177 -1.198 1.00 69.00 93 ALA A C 1
ATOM 702 O O . ALA A 1 93 ? 0.730 -12.286 -1.633 1.00 69.00 93 ALA A O 1
#

pLDDT: mean 78.37, std 12.8, range [38.88, 96.69]